Protein AF-A0A5C7DPZ4-F1 (afdb_monomer_lite)

Secondary structure (DSSP, 8-state):
--TTSTTS-HHHHHHHHHHHHHHHHHHHHHHSSPPPTTS-HHHHHHHHHHHHHHHHHHHHSPPTTSTTPPP-S-HHHHHHHHTTT-S-GGG-TTS-GGGSTTS-HHHHHHHHHHHHHTT---

pLDDT: mean 88.91, std 6.38, range [66.0, 96.81]

Organism: NCBI:txid488546

Foldseek 3Di:
DPLQDPPDDPVNQVVVVVVVVVVVVVVVVVPVDDDDPPDDPVVSVVSVVVVVVVVVVVVVADPPQDPPHDRPHHPVVLVVCVVVVVDDPQRNNVDPPLPGNPHDPVVSVVVVVVCVVVVPDD

Structure (mmCIF, N/CA/C/O backbone):
data_AF-A0A5C7DPZ4-F1
#
_entry.id   AF-A0A5C7DPZ4-F1
#
loop_
_atom_site.group_PDB
_atom_site.id
_atom_site.type_symbol
_atom_site.label_atom_id
_atom_site.label_alt_id
_atom_site.label_comp_id
_atom_site.label_asym_id
_atom_site.label_entity_id
_atom_site.label_seq_id
_atom_site.pdbx_PDB_ins_code
_atom_site.Cartn_x
_atom_site.Cartn_y
_atom_site.Cartn_z
_atom_site.occupancy
_atom_site.B_iso_or_equiv
_atom_site.auth_seq_id
_atom_site.auth_comp_id
_atom_site.auth_asym_id
_atom_site.auth_atom_id
_atom_site.pdbx_PDB_model_num
ATOM 1 N N . LYS A 1 1 ? 10.469 11.680 10.441 1.00 86.38 1 LYS A N 1
ATOM 2 C CA . LYS A 1 1 ? 9.245 10.843 10.448 1.00 86.38 1 LYS A CA 1
ATOM 3 C C . LYS A 1 1 ? 8.969 10.392 9.031 1.00 86.38 1 LYS A C 1
ATOM 5 O O . LYS A 1 1 ? 9.403 11.092 8.118 1.00 86.38 1 LYS A O 1
ATOM 10 N N . ASP A 1 2 ? 8.314 9.252 8.855 1.00 91.25 2 ASP A N 1
ATOM 11 C CA . ASP A 1 2 ? 7.946 8.798 7.521 1.00 91.25 2 ASP A CA 1
ATOM 12 C C . ASP A 1 2 ? 6.929 9.789 6.922 1.00 91.25 2 ASP A C 1
ATOM 14 O O . ASP A 1 2 ? 5.970 10.149 7.607 1.00 91.25 2 ASP A O 1
ATOM 18 N N . PRO A 1 3 ? 7.100 10.268 5.677 1.00 94.38 3 PRO A N 1
ATOM 19 C CA . PRO A 1 3 ? 6.122 11.140 5.024 1.00 94.38 3 PRO A CA 1
ATOM 20 C C . PRO A 1 3 ? 4.717 10.527 4.919 1.00 94.38 3 PRO A C 1
ATOM 22 O O . PRO A 1 3 ? 3.748 11.232 4.680 1.00 94.38 3 PRO A O 1
ATOM 25 N N . ARG A 1 4 ? 4.565 9.214 5.082 1.00 91.25 4 ARG A 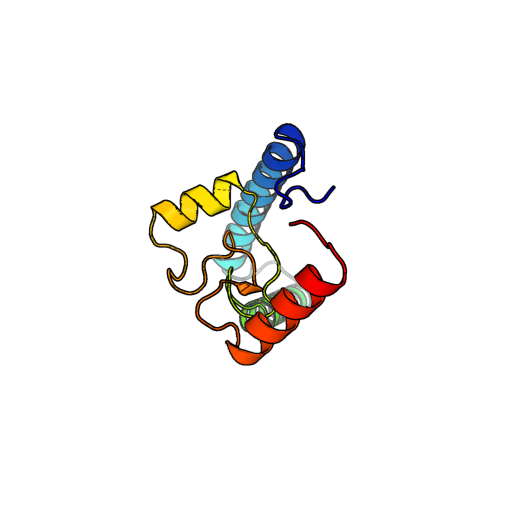N 1
ATOM 26 C CA . ARG A 1 4 ? 3.268 8.524 5.016 1.00 91.25 4 ARG A CA 1
ATOM 27 C C . ARG A 1 4 ? 2.549 8.475 6.367 1.00 91.25 4 ARG A C 1
ATOM 29 O O . ARG A 1 4 ? 1.377 8.084 6.431 1.00 91.25 4 ARG A O 1
ATOM 36 N N . ASP A 1 5 ? 3.224 8.887 7.436 1.00 90.12 5 ASP A N 1
ATOM 37 C CA . ASP A 1 5 ? 2.624 9.008 8.758 1.00 90.12 5 ASP A CA 1
ATOM 38 C C . ASP A 1 5 ? 1.767 10.276 8.847 1.00 90.12 5 ASP A C 1
ATOM 40 O O . ASP A 1 5 ? 2.090 11.324 8.281 1.00 90.12 5 ASP A O 1
ATOM 44 N N . VAL A 1 6 ? 0.653 10.194 9.578 1.00 85.94 6 VAL A N 1
ATOM 45 C CA . VAL A 1 6 ? -0.304 11.309 9.727 1.00 85.94 6 VAL A CA 1
ATOM 46 C C . VAL A 1 6 ? 0.271 12.484 10.523 1.00 85.94 6 VAL A C 1
ATOM 48 O O . VAL A 1 6 ? -0.194 13.613 10.390 1.00 85.94 6 VAL A O 1
ATOM 51 N N . ASP A 1 7 ? 1.298 12.226 11.324 1.00 90.31 7 ASP A N 1
ATOM 52 C CA . ASP A 1 7 ? 1.982 13.179 12.193 1.00 90.31 7 ASP A CA 1
ATOM 53 C C . ASP A 1 7 ? 3.298 13.708 11.581 1.00 90.31 7 ASP A C 1
ATOM 55 O O . ASP A 1 7 ? 4.105 14.340 12.273 1.00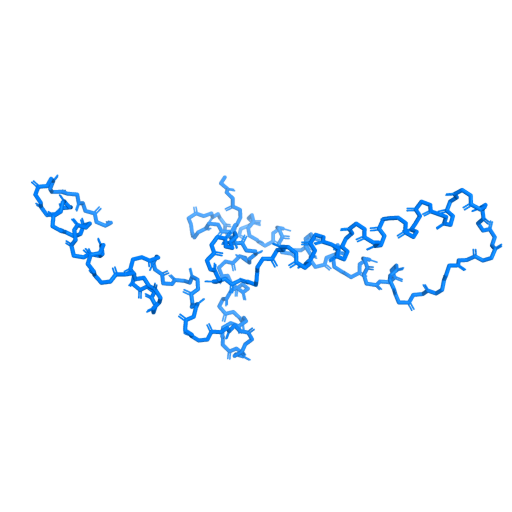 90.31 7 ASP A O 1
ATOM 59 N N . SER A 1 8 ? 3.524 13.448 10.286 1.00 93.38 8 SER A N 1
ATOM 60 C CA . SER A 1 8 ? 4.582 14.059 9.471 1.00 93.38 8 SER A CA 1
ATOM 61 C C . SER A 1 8 ? 4.226 15.495 9.057 1.00 93.38 8 SER A C 1
ATOM 63 O O . SER A 1 8 ? 3.066 15.895 9.136 1.00 93.38 8 SER A O 1
ATOM 65 N N . THR A 1 9 ? 5.193 16.297 8.605 1.00 96.06 9 THR A N 1
ATOM 66 C CA . THR A 1 9 ? 4.912 17.664 8.132 1.00 96.06 9 THR A CA 1
ATOM 67 C C . THR A 1 9 ? 4.334 17.659 6.719 1.00 96.06 9 THR A C 1
ATOM 69 O O . THR A 1 9 ? 4.587 16.754 5.926 1.00 96.06 9 THR A O 1
ATOM 72 N N . TYR A 1 10 ? 3.561 18.688 6.372 1.00 95.00 10 TYR A N 1
ATOM 73 C CA . TYR A 1 10 ? 3.012 18.822 5.022 1.00 95.00 10 TYR A CA 1
ATOM 74 C C . TYR A 1 10 ? 4.121 18.928 3.961 1.00 95.00 10 TYR A C 1
ATOM 76 O O . TYR A 1 10 ? 4.020 18.354 2.878 1.00 95.00 10 TYR A O 1
ATOM 84 N N . GLU A 1 11 ? 5.209 19.626 4.279 1.00 96.31 11 GLU A N 1
ATOM 85 C CA . GLU A 1 11 ? 6.349 19.822 3.389 1.00 96.31 11 GLU A CA 1
ATOM 86 C C . GLU A 1 11 ? 7.011 18.492 3.027 1.00 96.31 11 GLU A C 1
ATOM 88 O O . GLU A 1 11 ? 7.281 18.261 1.847 1.00 96.31 11 GLU A O 1
ATOM 93 N N . SER A 1 12 ? 7.208 17.597 4.005 1.00 96.44 12 SER A N 1
ATOM 94 C CA . SER A 1 12 ? 7.840 16.299 3.757 1.00 96.44 12 SER A CA 1
ATOM 95 C C . SER A 1 12 ? 6.938 15.370 2.944 1.00 96.44 12 SER A C 1
ATOM 97 O O . SER A 1 12 ? 7.420 14.710 2.023 1.00 96.44 12 SER A O 1
ATOM 99 N N . ARG A 1 13 ? 5.621 15.374 3.204 1.00 96.38 13 ARG A N 1
ATOM 100 C CA . ARG A 1 13 ? 4.617 14.673 2.378 1.00 96.38 13 ARG A CA 1
ATOM 101 C C . ARG A 1 13 ? 4.663 15.151 0.934 1.00 96.38 13 ARG A C 1
ATOM 103 O O . ARG A 1 13 ? 4.753 14.349 0.008 1.00 96.38 13 ARG A O 1
ATOM 110 N N . ARG A 1 14 ? 4.649 16.474 0.739 1.00 96.06 14 ARG A N 1
ATOM 111 C CA . ARG A 1 14 ? 4.641 17.097 -0.589 1.00 96.06 14 ARG A CA 1
ATOM 112 C C . ARG A 1 14 ? 5.921 16.805 -1.363 1.00 96.06 14 ARG A C 1
ATOM 114 O O . ARG A 1 14 ? 5.870 16.613 -2.577 1.00 96.06 14 ARG A O 1
ATOM 121 N N . GLU A 1 15 ? 7.065 16.819 -0.690 1.00 96.25 15 GLU A N 1
ATOM 122 C CA . GLU A 1 15 ? 8.347 16.458 -1.289 1.00 96.25 15 GLU A CA 1
ATOM 123 C C . GLU A 1 15 ? 8.363 14.984 -1.707 1.00 96.25 15 GLU A C 1
ATOM 125 O O . GLU A 1 15 ? 8.635 14.686 -2.871 1.00 96.25 15 GLU A O 1
ATOM 130 N N . PHE A 1 16 ? 7.969 14.080 -0.807 1.00 95.69 16 PHE A N 1
ATOM 131 C CA . PHE A 1 16 ? 7.840 12.654 -1.097 1.00 95.69 16 PHE A CA 1
ATOM 132 C C . PHE A 1 16 ? 6.943 12.397 -2.313 1.00 95.69 16 PHE A C 1
ATOM 134 O O . PHE A 1 16 ? 7.355 11.730 -3.262 1.00 95.69 16 PHE A O 1
ATOM 141 N N . ASP A 1 17 ? 5.751 12.994 -2.345 1.00 95.19 17 ASP A N 1
ATOM 142 C CA . ASP A 1 17 ? 4.809 12.817 -3.450 1.00 95.19 17 ASP A CA 1
ATOM 143 C C . ASP A 1 17 ? 5.370 13.327 -4.784 1.00 95.19 17 ASP A C 1
ATOM 145 O O . ASP A 1 17 ? 5.175 12.691 -5.824 1.00 95.19 17 ASP A O 1
ATOM 149 N N . ARG A 1 18 ? 6.119 14.439 -4.780 1.00 94.88 18 ARG A N 1
ATOM 150 C CA . ARG A 1 18 ? 6.801 14.942 -5.986 1.00 94.88 18 ARG A CA 1
ATOM 151 C C . ARG A 1 18 ? 7.824 13.940 -6.510 1.00 94.88 18 ARG A C 1
ATOM 153 O O . ARG A 1 18 ? 7.807 13.648 -7.709 1.00 94.88 18 ARG A O 1
ATOM 160 N N . TYR A 1 19 ? 8.670 13.394 -5.637 1.00 94.25 19 TYR A N 1
ATOM 161 C CA . TYR A 1 19 ? 9.653 12.380 -6.026 1.00 94.25 19 TYR A CA 1
ATOM 162 C C . TYR A 1 19 ? 8.980 11.112 -6.553 1.00 94.25 19 TYR A C 1
ATOM 164 O O . TYR A 1 19 ? 9.343 10.627 -7.625 1.00 94.25 19 TYR A O 1
ATOM 172 N N . MET A 1 20 ? 7.946 10.623 -5.867 1.00 91.56 20 MET A N 1
ATOM 173 C CA . MET A 1 20 ? 7.207 9.427 -6.279 1.00 91.56 20 MET A CA 1
ATOM 174 C C . MET A 1 20 ? 6.534 9.598 -7.644 1.00 91.56 20 MET A C 1
ATOM 176 O O . MET A 1 20 ? 6.580 8.695 -8.483 1.00 91.56 20 MET A O 1
ATOM 180 N N . VAL A 1 21 ? 5.941 10.767 -7.911 1.00 90.69 21 VAL A N 1
ATOM 181 C CA . VAL A 1 21 ? 5.364 11.078 -9.226 1.00 90.69 21 VAL A CA 1
ATOM 182 C C . VAL A 1 21 ? 6.442 11.105 -10.310 1.00 90.69 21 VAL A C 1
ATOM 184 O O . VAL A 1 21 ? 6.206 10.568 -11.396 1.00 90.69 21 VAL A O 1
ATOM 187 N N . GLY A 1 22 ? 7.605 11.703 -10.032 1.00 90.31 22 GLY A N 1
ATOM 188 C CA . GLY A 1 22 ? 8.746 11.720 -10.950 1.00 90.31 22 GLY A CA 1
ATOM 189 C C . GLY A 1 22 ? 9.229 10.310 -11.287 1.00 90.31 22 GLY A C 1
ATOM 190 O O . GLY A 1 22 ? 9.289 9.943 -12.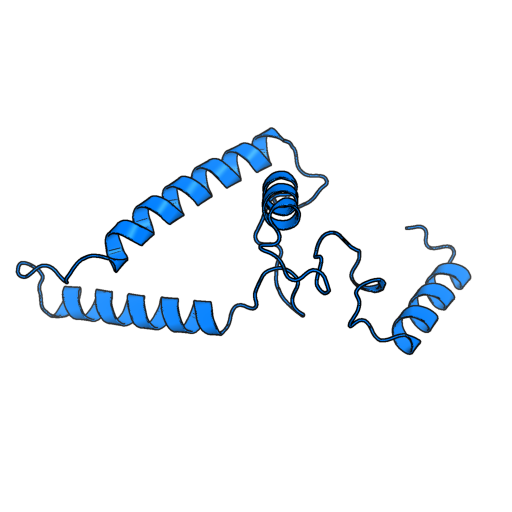461 1.00 90.31 22 GLY A O 1
ATOM 191 N N . TYR A 1 23 ? 9.461 9.490 -10.260 1.00 87.38 23 TYR A N 1
ATOM 192 C CA . TYR A 1 23 ? 9.899 8.106 -10.415 1.00 87.38 23 TYR A CA 1
ATOM 193 C C . TYR A 1 23 ? 8.895 7.272 -11.216 1.00 87.38 23 TYR A C 1
ATOM 195 O O . TYR A 1 23 ? 9.263 6.639 -12.203 1.00 87.38 23 TYR A O 1
ATOM 203 N N . ARG A 1 24 ? 7.599 7.339 -10.877 1.00 86.00 24 ARG A N 1
ATOM 204 C CA . ARG A 1 24 ? 6.545 6.608 -11.601 1.00 86.00 24 ARG A CA 1
ATOM 205 C C . ARG A 1 24 ? 6.506 6.977 -13.085 1.00 86.00 24 ARG A C 1
ATOM 207 O O . ARG A 1 24 ? 6.336 6.102 -13.929 1.00 86.00 24 ARG A O 1
ATOM 214 N N . LYS A 1 25 ? 6.642 8.266 -13.416 1.00 85.69 25 LYS A N 1
ATOM 215 C CA . LYS A 1 25 ? 6.647 8.738 -14.811 1.00 85.69 25 LYS A CA 1
ATOM 216 C C . LYS A 1 25 ? 7.896 8.295 -15.575 1.00 85.69 25 LYS A C 1
ATOM 218 O O . LYS A 1 25 ? 7.775 8.010 -16.765 1.00 85.69 25 LYS A O 1
ATOM 223 N N . GLY A 1 26 ? 9.053 8.249 -14.916 1.00 82.38 26 GLY A N 1
ATOM 224 C CA . GLY A 1 26 ? 10.298 7.747 -15.501 1.00 82.38 26 GLY A CA 1
ATOM 225 C C . GLY A 1 26 ? 10.238 6.242 -15.763 1.00 82.38 26 GLY A C 1
ATOM 226 O O . GLY A 1 26 ? 10.454 5.809 -16.888 1.00 82.38 26 GLY A O 1
ATOM 227 N N . MET A 1 27 ? 9.837 5.455 -14.761 1.00 80.31 27 MET A N 1
ATOM 228 C CA . MET A 1 27 ? 9.757 3.992 -14.877 1.00 80.31 27 MET A CA 1
ATOM 229 C C . MET A 1 27 ? 8.750 3.537 -15.934 1.00 80.31 27 MET A C 1
ATOM 231 O O . MET A 1 27 ? 9.029 2.609 -16.684 1.00 80.31 27 MET A O 1
ATOM 235 N N . ARG A 1 28 ? 7.600 4.215 -16.047 1.00 77.50 28 ARG A N 1
ATOM 236 C CA . ARG A 1 28 ? 6.595 3.896 -17.072 1.00 77.50 28 ARG A CA 1
ATOM 237 C C . ARG A 1 28 ? 7.168 3.969 -18.493 1.00 77.50 28 ARG A C 1
ATOM 239 O O . ARG A 1 28 ? 6.856 3.111 -19.305 1.00 77.50 28 ARG A O 1
ATOM 246 N N . GLN A 1 29 ? 8.020 4.956 -18.774 1.00 66.00 29 GLN A N 1
ATOM 247 C CA . GLN A 1 29 ? 8.664 5.083 -20.086 1.00 66.00 29 GLN A CA 1
ATOM 248 C C . GLN A 1 29 ? 9.637 3.936 -20.369 1.00 66.00 29 GLN A C 1
ATOM 250 O O . GLN A 1 29 ? 9.777 3.561 -21.520 1.00 66.00 29 GLN A O 1
ATOM 255 N N . GLY A 1 30 ? 10.267 3.362 -19.339 1.00 69.06 30 GLY A N 1
ATOM 256 C CA . GLY A 1 30 ? 11.171 2.225 -19.510 1.00 69.06 30 GLY A CA 1
ATOM 257 C C . GLY A 1 30 ? 10.460 0.902 -19.804 1.00 69.06 30 GLY A C 1
ATOM 258 O O . GLY A 1 30 ? 11.048 0.046 -20.444 1.00 69.06 30 GLY A O 1
ATOM 259 N N . TYR A 1 31 ? 9.215 0.715 -19.353 1.00 72.19 31 TYR A N 1
ATOM 260 C CA . TYR A 1 31 ? 8.481 -0.550 -19.530 1.00 72.19 31 TYR A CA 1
ATOM 261 C C . TYR A 1 31 ? 7.589 -0.611 -20.770 1.00 72.19 31 TYR A C 1
ATOM 263 O O . TYR A 1 31 ? 7.183 -1.698 -21.167 1.00 72.19 31 TYR A O 1
ATOM 271 N N . GLU A 1 32 ? 7.228 0.536 -21.345 1.00 74.31 32 GLU A N 1
ATOM 272 C CA . GLU A 1 32 ? 6.336 0.615 -22.512 1.00 74.31 32 GLU A CA 1
ATOM 273 C C . GLU A 1 32 ? 7.097 0.593 -23.851 1.00 74.31 32 GLU A C 1
ATOM 275 O O . GLU A 1 32 ? 6.477 0.719 -24.905 1.00 74.31 32 GLU A O 1
ATOM 280 N N . THR A 1 33 ? 8.425 0.465 -23.827 1.00 76.62 33 THR A N 1
ATOM 281 C CA . THR A 1 33 ? 9.284 0.507 -25.017 1.00 76.62 33 THR A CA 1
ATOM 282 C C . THR A 1 33 ? 9.987 -0.821 -25.250 1.00 76.62 33 THR A C 1
ATOM 284 O O . THR A 1 33 ? 10.385 -1.484 -24.293 1.00 76.62 33 THR A O 1
ATOM 287 N N . ASP A 1 34 ? 10.206 -1.163 -26.519 1.00 81.62 34 ASP A N 1
ATOM 288 C CA . ASP A 1 34 ? 11.029 -2.310 -26.899 1.00 81.62 34 ASP A CA 1
ATOM 289 C C . ASP A 1 34 ? 12.481 -2.145 -26.425 1.00 81.62 34 ASP A C 1
ATOM 291 O O . ASP A 1 34 ? 12.994 -1.026 -26.295 1.00 81.62 34 ASP A O 1
ATOM 295 N N . THR A 1 35 ? 13.162 -3.271 -26.198 1.00 83.62 35 THR A N 1
ATOM 296 C CA . THR A 1 35 ? 14.599 -3.281 -25.906 1.00 83.62 35 THR A CA 1
ATOM 297 C C . THR A 1 35 ? 15.367 -2.711 -27.106 1.00 83.62 35 THR A C 1
ATOM 299 O O . THR A 1 35 ? 15.213 -3.225 -28.215 1.00 83.62 35 THR A O 1
ATOM 302 N N . PRO A 1 36 ? 16.201 -1.672 -26.926 1.00 85.69 36 PRO A N 1
ATOM 303 C CA . PRO A 1 36 ? 16.948 -1.077 -28.030 1.00 85.69 36 PRO A CA 1
ATO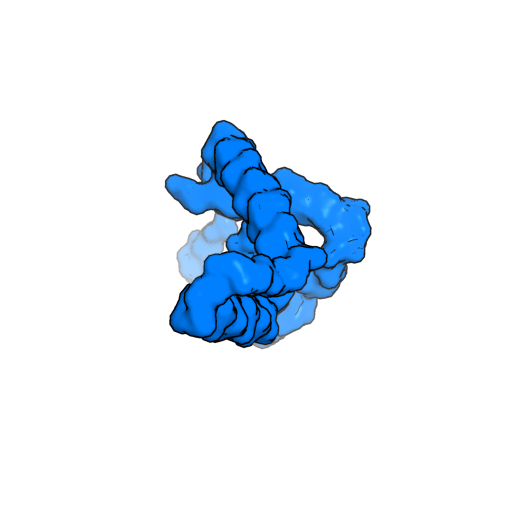M 304 C C . PRO A 1 36 ? 17.922 -2.055 -28.703 1.00 85.69 36 PRO A C 1
ATOM 306 O O . PRO A 1 36 ? 18.657 -2.780 -28.033 1.00 85.69 36 PRO A O 1
ATOM 309 N N . ASN A 1 37 ? 17.970 -2.032 -30.039 1.00 86.56 37 ASN A N 1
ATOM 310 C CA . ASN A 1 37 ? 18.833 -2.917 -30.838 1.00 86.56 37 ASN A CA 1
ATOM 311 C C . ASN A 1 37 ? 20.337 -2.612 -30.707 1.00 86.56 37 ASN A C 1
ATOM 313 O O . ASN A 1 37 ? 21.160 -3.417 -31.130 1.00 86.56 37 ASN A O 1
ATOM 317 N N . ASP A 1 38 ? 20.704 -1.444 -30.180 1.00 93.56 38 ASP A N 1
ATOM 318 C CA . ASP A 1 38 ? 22.090 -1.015 -29.970 1.00 93.56 38 ASP A CA 1
ATOM 319 C C . ASP A 1 38 ? 22.675 -1.499 -28.632 1.00 93.56 38 ASP A C 1
ATOM 321 O O . ASP A 1 38 ? 23.849 -1.259 -28.338 1.00 93.56 38 ASP A O 1
ATOM 325 N N . TRP A 1 39 ? 21.879 -2.171 -27.798 1.00 91.81 39 TRP A N 1
ATOM 326 C CA . TRP A 1 39 ? 22.356 -2.732 -26.540 1.00 91.81 39 TRP A CA 1
ATOM 327 C C . TRP A 1 39 ? 23.180 -3.999 -26.763 1.00 91.81 39 TRP A C 1
ATOM 329 O O . TRP A 1 39 ? 22.873 -4.827 -27.618 1.00 91.81 39 TRP A O 1
ATOM 339 N N . SER A 1 40 ? 24.208 -4.185 -25.932 1.00 95.00 40 SER A N 1
ATOM 340 C CA . SER A 1 40 ? 24.859 -5.488 -25.819 1.00 95.00 40 SER A CA 1
ATOM 341 C C . SER A 1 40 ? 23.879 -6.527 -25.268 1.00 95.00 40 SER A C 1
ATOM 343 O O . SER A 1 40 ? 22.960 -6.197 -24.513 1.00 95.00 40 SER A O 1
ATOM 345 N N . GLU A 1 41 ? 24.112 -7.797 -25.595 1.00 93.94 41 GLU A N 1
ATOM 346 C CA . GLU A 1 41 ? 23.307 -8.916 -25.096 1.00 93.94 41 GLU A CA 1
ATOM 347 C C . GLU A 1 41 ? 23.261 -8.950 -23.558 1.00 93.94 41 GLU A C 1
ATOM 349 O O . GLU A 1 41 ? 22.189 -9.075 -22.973 1.00 93.94 41 GLU A O 1
ATOM 354 N N . GLU A 1 42 ? 24.397 -8.708 -22.894 1.00 95.94 42 GLU A N 1
ATOM 355 C CA . GLU A 1 42 ? 24.485 -8.614 -21.428 1.00 95.94 42 GLU A CA 1
ATOM 356 C C . GLU A 1 42 ? 23.573 -7.520 -20.855 1.00 95.94 42 GLU A C 1
ATOM 358 O O . GLU A 1 42 ? 22.890 -7.726 -19.849 1.00 95.94 42 GLU A O 1
ATOM 363 N N . ARG A 1 43 ? 23.527 -6.349 -21.504 1.00 93.81 43 ARG A N 1
ATOM 364 C CA . ARG A 1 43 ? 22.686 -5.230 -21.067 1.00 93.81 43 ARG A CA 1
ATOM 365 C C . ARG A 1 43 ? 21.205 -5.535 -21.278 1.00 93.81 43 ARG A C 1
ATOM 367 O O . ARG A 1 43 ? 20.396 -5.222 -20.404 1.00 93.81 43 ARG A O 1
ATOM 374 N N . ALA A 1 44 ? 20.855 -6.145 -22.408 1.00 91.19 44 ALA A N 1
ATOM 375 C CA . ALA A 1 44 ? 19.493 -6.586 -22.692 1.00 91.19 44 ALA A CA 1
ATOM 376 C C . ALA A 1 44 ? 19.021 -7.646 -21.685 1.00 91.19 44 ALA A C 1
ATOM 378 O O . ALA A 1 44 ? 17.917 -7.536 -21.147 1.00 91.19 44 ALA A O 1
ATOM 379 N N . GLN A 1 45 ? 19.876 -8.618 -21.359 1.00 93.56 45 GLN A N 1
ATOM 380 C CA . GLN A 1 45 ? 19.567 -9.648 -20.372 1.00 93.56 45 GLN A CA 1
ATOM 381 C C . GLN A 1 45 ? 19.377 -9.057 -18.971 1.00 93.56 45 GLN A C 1
ATOM 383 O O . GLN A 1 45 ? 18.369 -9.337 -18.325 1.00 93.56 45 GLN A O 1
ATOM 388 N N . LEU A 1 46 ? 20.277 -8.172 -18.526 1.00 92.81 46 LEU A N 1
ATOM 389 C CA . LEU A 1 46 ? 20.149 -7.499 -17.229 1.00 92.81 46 LEU A CA 1
ATOM 390 C C . LEU A 1 46 ? 18.839 -6.707 -17.115 1.00 92.81 46 LEU A C 1
ATOM 392 O O . LEU A 1 46 ? 18.198 -6.690 -16.059 1.00 92.81 46 LEU A O 1
ATOM 396 N N . PHE A 1 47 ? 18.430 -6.046 -18.198 1.00 89.12 47 PHE A N 1
ATOM 397 C CA . PHE A 1 47 ? 17.160 -5.337 -18.233 1.00 89.12 47 PHE A CA 1
ATOM 398 C C . PHE A 1 47 ? 15.982 -6.304 -18.076 1.00 89.12 47 PHE A C 1
ATOM 400 O O . PHE A 1 47 ? 15.150 -6.087 -17.196 1.00 89.12 47 PHE A O 1
ATOM 407 N N . ASN A 1 48 ? 15.958 -7.406 -18.831 1.00 89.31 48 ASN A N 1
ATOM 408 C CA . ASN A 1 48 ? 14.930 -8.445 -18.709 1.00 89.31 48 ASN A CA 1
ATOM 409 C C . ASN A 1 48 ? 14.851 -9.027 -17.289 1.00 89.31 48 ASN A C 1
ATOM 411 O O . ASN A 1 48 ? 13.761 -9.129 -16.721 1.00 89.31 48 ASN A O 1
ATOM 415 N N . ASP A 1 49 ? 15.993 -9.347 -16.678 1.00 93.88 49 ASP A N 1
ATOM 416 C CA . ASP A 1 49 ? 16.052 -9.855 -15.304 1.00 93.88 49 ASP A CA 1
ATOM 417 C C . ASP A 1 49 ? 15.485 -8.836 -14.305 1.00 93.88 49 ASP A C 1
ATOM 419 O O . ASP A 1 49 ? 14.731 -9.191 -13.393 1.00 93.88 49 ASP A O 1
ATOM 423 N N . THR A 1 50 ? 15.774 -7.550 -14.523 1.00 90.94 50 THR A N 1
ATOM 424 C CA . THR A 1 50 ? 15.219 -6.444 -13.734 1.00 90.94 50 THR A CA 1
ATOM 425 C C . THR A 1 50 ? 13.695 -6.351 -13.890 1.00 90.94 50 THR A C 1
ATOM 427 O O . THR A 1 50 ? 12.992 -6.183 -12.890 1.00 90.94 50 THR A O 1
ATOM 430 N N . LEU A 1 51 ? 13.154 -6.518 -15.106 1.00 88.25 51 LEU A N 1
ATOM 431 C CA . LEU A 1 51 ? 11.702 -6.548 -15.343 1.00 88.25 51 LEU A CA 1
ATOM 432 C C . LEU A 1 51 ? 11.032 -7.685 -14.571 1.00 88.25 51 LEU A C 1
ATOM 434 O O . LEU A 1 51 ? 10.039 -7.472 -13.870 1.00 88.25 51 LEU A O 1
ATOM 438 N N . ILE A 1 52 ? 11.596 -8.890 -14.671 1.00 91.44 52 ILE A N 1
ATOM 439 C CA . ILE A 1 52 ? 11.084 -10.084 -13.994 1.00 91.44 52 ILE A CA 1
ATOM 440 C C . ILE A 1 52 ? 11.122 -9.891 -12.476 1.00 91.44 52 ILE A C 1
ATOM 442 O O . ILE A 1 52 ? 10.152 -10.224 -11.790 1.00 91.44 52 ILE A O 1
ATOM 446 N N . LEU A 1 53 ? 12.212 -9.337 -11.939 1.00 93.50 53 LEU A N 1
ATOM 447 C CA . LEU A 1 53 ? 12.330 -9.030 -10.516 1.00 93.50 53 LEU A CA 1
ATOM 448 C C . LEU A 1 53 ? 11.238 -8.054 -10.064 1.00 93.50 53 LEU A C 1
ATOM 450 O O . LEU A 1 53 ? 10.543 -8.330 -9.085 1.00 93.50 53 LEU A O 1
ATOM 454 N N . HIS A 1 54 ? 11.042 -6.946 -10.780 1.00 89.62 54 HIS A N 1
ATOM 455 C CA . HIS A 1 54 ? 10.005 -5.973 -10.442 1.00 89.62 54 HIS A CA 1
ATOM 456 C C . HIS A 1 54 ? 8.595 -6.567 -10.521 1.00 89.62 54 HIS A C 1
ATOM 458 O O . HIS A 1 54 ? 7.785 -6.317 -9.630 1.00 89.62 54 HIS A O 1
ATOM 464 N N . ALA A 1 55 ? 8.309 -7.400 -11.525 1.00 89.62 55 ALA A N 1
ATOM 465 C CA . ALA A 1 55 ? 7.028 -8.093 -11.641 1.00 89.62 55 ALA A CA 1
ATOM 466 C C . ALA A 1 55 ? 6.783 -9.053 -10.464 1.00 89.62 55 ALA A C 1
ATOM 468 O O . ALA A 1 55 ? 5.696 -9.060 -9.885 1.00 89.62 55 ALA A O 1
ATOM 469 N N . LYS A 1 56 ? 7.804 -9.818 -10.053 1.00 94.25 56 LYS A N 1
ATOM 470 C CA . LYS A 1 56 ? 7.730 -10.695 -8.873 1.00 94.25 56 LYS A CA 1
ATOM 471 C C . LYS A 1 56 ? 7.503 -9.897 -7.592 1.00 94.25 56 LYS A C 1
ATOM 473 O O . LYS A 1 56 ? 6.653 -10.270 -6.789 1.00 94.25 56 LYS A O 1
ATOM 478 N N . LEU A 1 57 ? 8.219 -8.786 -7.411 1.00 91.25 57 LEU A N 1
ATOM 479 C CA . LEU A 1 57 ? 8.027 -7.906 -6.259 1.00 91.25 57 LEU A CA 1
ATOM 480 C C . LEU A 1 57 ? 6.610 -7.329 -6.228 1.00 91.25 57 LEU A C 1
ATOM 482 O O . LEU A 1 57 ? 5.978 -7.366 -5.176 1.00 91.25 57 LEU A O 1
ATOM 486 N N . ALA A 1 58 ? 6.089 -6.862 -7.366 1.00 86.56 58 ALA A N 1
ATOM 487 C CA . ALA A 1 58 ? 4.728 -6.343 -7.486 1.00 86.56 58 ALA A CA 1
ATOM 488 C C . ALA A 1 58 ? 3.662 -7.405 -7.172 1.00 86.56 58 ALA A C 1
ATOM 490 O O . ALA A 1 58 ? 2.684 -7.106 -6.497 1.00 86.56 58 ALA A O 1
ATOM 491 N N . ALA A 1 59 ? 3.865 -8.654 -7.602 1.00 89.88 59 ALA A N 1
ATOM 492 C CA . ALA A 1 59 ? 2.960 -9.760 -7.288 1.00 89.88 59 ALA A CA 1
ATOM 493 C C . ALA A 1 59 ? 2.974 -10.140 -5.795 1.00 89.88 59 ALA A C 1
ATOM 495 O O . ALA A 1 59 ? 1.963 -10.590 -5.261 1.00 89.88 59 ALA A O 1
ATOM 496 N N . LEU A 1 60 ? 4.115 -9.959 -5.123 1.00 91.00 60 LEU A N 1
ATOM 497 C CA . LEU A 1 60 ? 4.278 -10.235 -3.694 1.00 91.00 60 LEU A CA 1
ATOM 498 C C . LEU A 1 60 ? 3.878 -9.057 -2.796 1.00 91.00 60 LEU A C 1
ATOM 500 O O . LEU A 1 60 ? 3.681 -9.254 -1.597 1.00 91.00 60 LEU A O 1
ATOM 5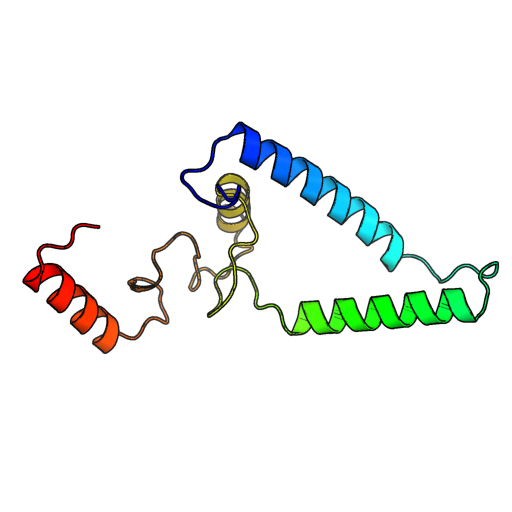04 N N . THR A 1 61 ? 3.772 -7.839 -3.335 1.00 88.75 61 THR A N 1
ATOM 505 C CA . THR A 1 61 ? 3.368 -6.666 -2.554 1.00 88.75 61 THR A CA 1
ATOM 506 C C . THR A 1 61 ? 1.846 -6.536 -2.550 1.00 88.75 61 THR A C 1
ATOM 508 O O . THR A 1 61 ? 1.244 -6.287 -3.594 1.00 88.75 61 THR A O 1
ATOM 511 N N . PRO A 1 62 ? 1.191 -6.690 -1.387 1.00 88.88 62 PRO A N 1
ATOM 512 C CA . PRO A 1 62 ? -0.260 -6.618 -1.319 1.00 88.88 62 PRO A CA 1
ATOM 513 C C . PRO A 1 62 ? -0.753 -5.188 -1.610 1.00 88.88 62 PRO A C 1
ATOM 515 O O . PRO A 1 62 ? -0.072 -4.219 -1.272 1.00 88.88 62 PRO A O 1
ATOM 518 N N . PRO A 1 63 ? -1.952 -5.007 -2.191 1.00 87.12 63 PRO A N 1
ATOM 519 C CA . PRO A 1 63 ? -2.490 -3.675 -2.435 1.00 87.12 63 PRO A CA 1
ATOM 520 C C . PRO A 1 63 ? -2.666 -2.876 -1.138 1.00 87.12 63 PRO A C 1
ATOM 522 O O . PRO A 1 63 ? -2.841 -3.429 -0.050 1.00 87.12 63 PRO A O 1
ATOM 525 N N . GLN A 1 64 ? -2.676 -1.547 -1.250 1.00 88.31 64 GLN A N 1
ATOM 526 C CA . GLN A 1 64 ? -2.905 -0.659 -0.111 1.00 88.31 64 GLN A CA 1
ATOM 527 C C . GLN A 1 64 ? -4.145 -1.087 0.698 1.00 88.31 64 GLN A C 1
ATOM 529 O O . GLN A 1 64 ? -5.246 -1.147 0.158 1.00 88.31 64 GLN A O 1
ATOM 534 N N . GLY A 1 65 ? -3.960 -1.314 2.004 1.00 83.31 65 GLY A N 1
ATOM 535 C CA . GLY A 1 65 ? -5.049 -1.648 2.933 1.00 83.31 65 GLY A CA 1
ATOM 536 C C . GLY A 1 65 ? -5.228 -3.137 3.227 1.00 83.31 65 GLY A C 1
ATOM 537 O O . GLY A 1 65 ? -5.810 -3.482 4.257 1.00 83.31 65 GLY A O 1
ATOM 538 N N . TYR A 1 66 ? -4.657 -4.013 2.400 1.00 85.62 66 TYR A N 1
ATOM 539 C CA . TYR A 1 66 ? -4.662 -5.456 2.633 1.00 85.62 66 TYR A CA 1
ATOM 540 C C . TYR A 1 66 ? -3.815 -5.841 3.861 1.00 85.62 66 TYR A C 1
ATOM 542 O O . TYR A 1 66 ? -2.954 -5.066 4.296 1.00 85.62 66 TYR A O 1
ATOM 550 N N . PRO A 1 67 ? -4.043 -7.031 4.452 1.00 79.94 67 PRO A N 1
ATOM 551 C CA . PRO A 1 67 ? -3.198 -7.549 5.525 1.00 79.94 67 PRO A CA 1
ATOM 552 C C . PRO A 1 67 ? -1.711 -7.480 5.166 1.00 79.94 67 PRO A C 1
ATOM 554 O O . PRO A 1 67 ? -1.323 -7.816 4.050 1.00 79.94 67 PRO A O 1
ATOM 557 N N . ASN A 1 68 ? -0.887 -7.034 6.117 1.00 80.12 68 ASN A N 1
ATOM 558 C CA . ASN A 1 68 ? 0.565 -6.859 5.973 1.00 80.12 68 ASN A CA 1
ATOM 559 C C . ASN A 1 68 ? 1.010 -5.850 4.895 1.00 80.12 68 ASN A C 1
ATOM 561 O O . ASN A 1 68 ? 2.209 -5.714 4.656 1.00 80.12 68 ASN A O 1
ATOM 565 N N . ALA A 1 69 ? 0.084 -5.110 4.273 1.00 85.81 69 ALA A N 1
ATOM 566 C CA . ALA A 1 69 ? 0.442 -4.050 3.344 1.00 85.81 69 ALA A CA 1
ATOM 567 C C . ALA A 1 69 ? 1.049 -2.855 4.095 1.00 85.81 69 ALA A C 1
ATOM 569 O O . ALA A 1 69 ? 0.402 -2.312 5.001 1.00 85.81 69 ALA A O 1
ATOM 570 N N . PRO A 1 70 ? 2.254 -2.390 3.720 1.00 84.12 70 PRO A N 1
ATOM 571 C CA . PRO A 1 70 ? 2.761 -1.120 4.210 1.00 84.12 70 PRO A CA 1
ATOM 572 C C . PRO A 1 70 ? 1.854 0.035 3.758 1.00 84.12 70 PRO A C 1
ATOM 574 O O . PRO A 1 70 ? 1.030 -0.083 2.845 1.00 84.12 70 PRO A O 1
ATOM 577 N N . ARG A 1 71 ? 2.004 1.201 4.393 1.00 86.44 71 ARG A N 1
ATOM 578 C CA . ARG A 1 71 ? 1.442 2.432 3.832 1.00 86.44 71 ARG A CA 1
ATOM 579 C C . ARG A 1 71 ? 2.254 2.800 2.596 1.00 86.44 71 ARG A C 1
ATOM 581 O O . ARG A 1 71 ? 3.468 2.940 2.675 1.00 86.44 71 ARG A O 1
ATOM 588 N N . TYR A 1 72 ? 1.593 2.928 1.456 1.00 89.00 72 TYR A N 1
ATOM 589 C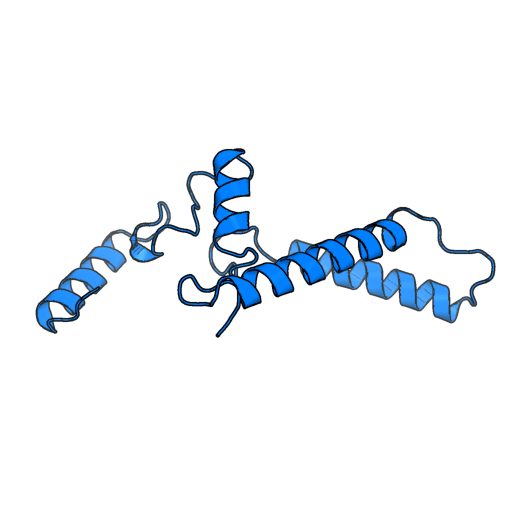 CA . TYR A 1 72 ? 2.195 3.356 0.196 1.00 89.00 72 TYR A CA 1
ATOM 590 C C . TYR A 1 72 ? 1.976 4.849 -0.053 1.00 89.00 72 TYR A C 1
ATOM 592 O O . TYR A 1 72 ? 2.830 5.502 -0.645 1.00 89.00 72 TYR A O 1
ATOM 600 N N . PHE A 1 73 ? 0.847 5.391 0.411 1.00 92.06 73 PHE A N 1
ATOM 601 C CA . PHE A 1 73 ? 0.433 6.765 0.135 1.00 92.06 73 PHE A CA 1
ATOM 602 C C . PHE A 1 73 ? 0.597 7.684 1.346 1.00 92.06 73 PHE A C 1
ATOM 604 O O . PHE A 1 73 ? 0.413 7.263 2.489 1.00 92.06 73 PHE A O 1
ATOM 611 N N . THR A 1 74 ? 0.881 8.956 1.068 1.00 94.50 74 THR A N 1
ATOM 612 C CA . THR A 1 74 ? 0.692 10.062 2.014 1.00 94.50 74 THR A CA 1
ATOM 613 C C . THR A 1 74 ? -0.787 10.201 2.387 1.00 94.50 74 THR A C 1
ATOM 615 O O . THR A 1 74 ? -1.653 9.760 1.619 1.00 94.50 74 THR A O 1
ATOM 618 N N . PRO A 1 75 ? -1.116 10.814 3.539 1.00 92.56 75 PRO A N 1
ATOM 619 C CA . PRO A 1 75 ? -2.501 11.065 3.939 1.00 92.56 75 PRO A CA 1
ATOM 620 C C . PRO A 1 75 ? -3.362 11.713 2.839 1.00 92.56 75 PRO A C 1
ATOM 622 O O . PRO A 1 75 ? -4.493 11.287 2.608 1.00 92.56 75 PRO A O 1
ATOM 625 N N . GLU A 1 76 ? -2.819 12.691 2.113 1.00 93.81 76 GLU A N 1
ATOM 626 C CA . GLU A 1 76 ? -3.512 13.436 1.060 1.00 93.81 76 GLU A CA 1
ATOM 627 C C . GLU A 1 76 ? -3.806 12.559 -0.164 1.00 93.81 76 GLU A C 1
ATOM 629 O O . GLU A 1 76 ? -4.927 12.555 -0.682 1.00 93.81 76 GLU A O 1
ATOM 634 N N . ASN A 1 77 ? -2.823 11.774 -0.617 1.00 92.94 77 ASN A N 1
ATOM 635 C CA . ASN A 1 77 ? -3.025 10.847 -1.728 1.00 92.94 77 ASN A CA 1
ATOM 636 C C . ASN A 1 77 ? -3.971 9.712 -1.342 1.00 92.94 77 ASN A C 1
ATOM 638 O O . ASN A 1 77 ? -4.825 9.319 -2.138 1.00 92.94 77 ASN A O 1
ATOM 642 N N . LEU A 1 78 ? -3.860 9.208 -0.116 1.00 90.94 78 LEU A N 1
ATOM 643 C CA . LEU A 1 78 ? -4.723 8.150 0.383 1.00 90.94 78 LEU A CA 1
ATOM 644 C C . LEU A 1 78 ? -6.195 8.582 0.379 1.00 90.94 78 LEU A C 1
ATOM 646 O O . LEU A 1 78 ? -7.055 7.861 -0.129 1.00 90.94 78 LEU A O 1
ATOM 650 N N . GLU A 1 79 ? -6.462 9.799 0.852 1.00 91.00 79 GLU A N 1
ATOM 651 C CA . GLU A 1 79 ? -7.771 10.444 0.777 1.00 91.00 79 GLU A CA 1
ATOM 652 C C . GLU A 1 79 ? -8.260 10.599 -0.674 1.00 91.00 79 GLU A C 1
ATOM 654 O O . GLU A 1 79 ? -9.417 10.309 -0.991 1.00 91.00 79 GLU A O 1
ATOM 659 N N . TRP A 1 80 ? -7.376 11.026 -1.580 1.00 93.25 80 TRP A N 1
ATOM 660 C CA . TRP A 1 80 ? -7.694 11.226 -2.995 1.00 93.25 80 TRP A CA 1
ATOM 661 C C . TRP A 1 80 ? -8.098 9.927 -3.708 1.00 93.25 80 TRP A C 1
ATOM 663 O O . TRP A 1 80 ? -9.073 9.929 -4.469 1.00 93.25 80 TRP A O 1
ATOM 673 N N . TYR A 1 81 ? -7.374 8.826 -3.465 1.00 91.25 81 TYR A N 1
ATOM 674 C CA . TYR A 1 81 ? -7.675 7.506 -4.032 1.00 91.25 81 TYR A CA 1
ATOM 675 C C . TYR A 1 81 ? -8.943 6.904 -3.420 1.00 91.25 81 TYR A C 1
ATOM 677 O O . TYR A 1 81 ? -9.758 6.336 -4.154 1.00 91.25 81 TYR A O 1
ATOM 685 N N . TYR A 1 82 ? -9.147 7.075 -2.108 1.00 87.19 82 TYR A N 1
ATOM 686 C CA . TYR A 1 82 ? -10.366 6.641 -1.426 1.00 87.19 82 TYR A CA 1
ATOM 687 C C . TYR A 1 82 ? -11.613 7.310 -2.021 1.00 87.19 82 TYR A C 1
ATOM 689 O O . TYR A 1 82 ? -12.539 6.622 -2.451 1.00 87.19 82 TYR A O 1
ATOM 697 N N . LYS A 1 83 ? -11.603 8.645 -2.156 1.00 90.50 83 LYS A N 1
ATOM 698 C CA . LYS A 1 83 ? -12.707 9.427 -2.750 1.00 90.50 83 LYS A CA 1
ATOM 699 C C . LYS A 1 83 ? -13.041 9.043 -4.194 1.00 90.50 83 LYS A C 1
ATOM 701 O O . LYS A 1 83 ? -14.115 9.370 -4.681 1.00 90.50 83 LYS A O 1
ATOM 706 N N . ARG A 1 84 ? -12.122 8.373 -4.891 1.00 93.38 84 ARG A N 1
ATOM 707 C CA . ARG A 1 84 ? -12.290 7.894 -6.272 1.00 93.38 84 ARG A CA 1
ATOM 708 C C . ARG A 1 84 ? -12.637 6.412 -6.363 1.00 93.38 84 ARG A C 1
ATOM 710 O O . ARG A 1 84 ? -12.601 5.866 -7.465 1.00 93.38 84 ARG A O 1
ATOM 717 N N . HIS A 1 85 ? -12.922 5.764 -5.233 1.00 89.44 85 HIS A N 1
ATOM 718 C CA . HIS A 1 85 ? -13.226 4.334 -5.157 1.00 89.44 85 HIS A CA 1
ATOM 719 C C . HIS A 1 85 ? -12.128 3.463 -5.793 1.00 89.44 85 HIS A C 1
ATOM 721 O O . HIS A 1 85 ? -12.406 2.447 -6.424 1.00 89.44 85 HIS A O 1
ATOM 727 N N . LYS A 1 86 ? -10.863 3.894 -5.668 1.00 89.12 86 LYS A N 1
ATOM 728 C CA . LYS A 1 86 ? -9.688 3.152 -6.162 1.00 89.12 86 LYS A CA 1
ATOM 729 C C . LYS A 1 86 ? -9.109 2.192 -5.127 1.00 89.12 86 LYS A C 1
ATOM 731 O O . LYS A 1 86 ? -8.255 1.384 -5.471 1.00 89.12 86 LYS A O 1
ATOM 736 N N . LEU A 1 87 ? -9.549 2.310 -3.878 1.00 87.25 87 LEU A N 1
ATOM 737 C CA . LEU A 1 87 ? -9.211 1.402 -2.791 1.00 87.25 87 LEU A CA 1
ATOM 738 C C . LEU A 1 87 ? -10.405 0.501 -2.505 1.00 87.25 87 LEU A C 1
ATOM 740 O O . LEU A 1 87 ? -11.555 0.902 -2.705 1.00 87.25 87 LEU A O 1
ATOM 744 N N . ASP A 1 88 ? -10.125 -0.695 -2.004 1.00 86.25 88 ASP A N 1
ATOM 745 C CA . ASP A 1 88 ? -11.171 -1.558 -1.479 1.00 86.25 88 ASP A CA 1
ATOM 746 C C . ASP A 1 88 ? -11.814 -0.891 -0.253 1.00 86.25 88 ASP A C 1
ATOM 748 O O . ASP A 1 88 ? -11.141 -0.571 0.730 1.00 86.25 88 ASP A O 1
ATOM 752 N N . LYS A 1 89 ? -13.131 -0.675 -0.321 1.00 81.12 89 LYS A N 1
ATOM 753 C CA . LYS A 1 89 ? -13.914 -0.033 0.743 1.00 81.12 89 LYS A CA 1
ATOM 754 C C . LYS A 1 89 ? -13.877 -0.806 2.065 1.00 81.12 89 LYS A C 1
ATOM 756 O O . LYS A 1 89 ? -14.061 -0.198 3.113 1.00 81.12 89 LYS A O 1
ATOM 761 N N . LEU A 1 90 ? -13.678 -2.127 2.022 1.00 83.06 90 LEU A N 1
ATOM 762 C CA . LEU A 1 90 ? -13.622 -2.981 3.213 1.00 83.06 90 LEU A CA 1
ATOM 763 C C . LEU A 1 90 ? -12.246 -2.945 3.884 1.00 83.06 90 LEU A C 1
ATOM 765 O O . LEU A 1 90 ? -12.111 -3.308 5.052 1.00 83.06 90 LEU A O 1
ATOM 769 N N . LEU A 1 91 ? -11.229 -2.497 3.150 1.00 78.81 91 LEU A N 1
ATOM 770 C CA . LEU A 1 91 ? -9.834 -2.500 3.566 1.00 78.81 91 LEU A CA 1
ATOM 771 C C . LEU A 1 91 ? -9.295 -1.073 3.647 1.00 78.81 91 LEU A C 1
ATOM 773 O O . LEU A 1 91 ? -8.179 -0.801 3.217 1.00 78.81 91 LEU A O 1
ATOM 777 N N . ASP A 1 92 ? -10.087 -0.150 4.196 1.00 83.69 92 ASP A N 1
ATOM 778 C CA . ASP A 1 92 ? -9.671 1.242 4.339 1.00 83.69 92 ASP A CA 1
ATOM 779 C C . ASP A 1 92 ? -8.464 1.353 5.295 1.00 83.69 92 ASP A C 1
ATOM 781 O O . ASP A 1 92 ? -8.594 1.148 6.509 1.00 83.69 92 ASP A O 1
ATOM 785 N N . PRO A 1 93 ? -7.267 1.702 4.788 1.00 78.88 93 PRO A N 1
ATOM 786 C CA . PRO A 1 93 ? -6.063 1.789 5.607 1.00 78.88 93 PRO A CA 1
ATOM 787 C C . PRO A 1 93 ? -6.060 2.978 6.579 1.00 78.88 93 PRO A C 1
ATOM 789 O O . PRO A 1 93 ? -5.177 3.032 7.442 1.00 78.88 93 PRO A O 1
ATOM 792 N N . ARG A 1 94 ? -7.000 3.927 6.438 1.00 80.38 94 ARG A N 1
ATOM 793 C CA . ARG A 1 94 ? -7.164 5.077 7.343 1.00 80.38 94 ARG A CA 1
ATOM 794 C C . ARG A 1 94 ? -7.794 4.667 8.671 1.00 80.38 94 ARG A C 1
ATOM 796 O O . ARG A 1 94 ? -7.546 5.317 9.680 1.00 80.38 94 ARG A O 1
ATOM 803 N N . ILE A 1 95 ? -8.572 3.585 8.673 1.00 83.94 95 ILE A N 1
ATOM 804 C CA . ILE A 1 95 ? -9.177 3.026 9.879 1.00 83.94 95 ILE A CA 1
ATOM 805 C C . ILE A 1 95 ? -8.095 2.246 10.652 1.00 83.94 95 ILE A C 1
ATOM 807 O O . ILE A 1 95 ? -7.349 1.464 10.034 1.00 83.94 95 ILE A O 1
ATOM 811 N N . PRO A 1 96 ? -7.983 2.430 11.986 1.00 83.69 96 PRO A N 1
ATOM 812 C CA . PRO A 1 96 ? -7.093 1.623 12.814 1.00 83.69 96 PRO A CA 1
ATOM 813 C C . PRO A 1 96 ? -7.320 0.127 12.585 1.00 83.69 96 PRO A C 1
ATOM 815 O O . PRO A 1 96 ? -8.455 -0.318 12.425 1.00 83.69 96 PRO A O 1
ATOM 818 N N . ALA A 1 97 ? -6.240 -0.660 12.575 1.00 83.62 97 ALA A N 1
ATOM 819 C CA . ALA A 1 97 ? -6.293 -2.078 12.208 1.00 83.62 97 ALA A CA 1
ATOM 820 C C . ALA A 1 97 ? -7.341 -2.870 13.010 1.00 83.62 97 ALA A C 1
ATOM 822 O O . ALA A 1 97 ? -8.048 -3.686 12.428 1.00 83.62 97 ALA A O 1
ATOM 823 N N . ILE A 1 98 ? -7.492 -2.563 14.304 1.00 87.00 98 ILE A N 1
ATOM 824 C CA . ILE A 1 98 ? -8.445 -3.211 15.221 1.00 87.00 98 ILE A CA 1
ATOM 825 C C . ILE A 1 98 ? -9.922 -3.032 14.827 1.00 87.00 98 ILE A C 1
ATOM 827 O O . ILE A 1 98 ? -10.767 -3.813 15.259 1.00 87.00 98 ILE A O 1
ATOM 831 N N . TYR A 1 99 ? -10.234 -2.019 14.012 1.00 87.69 99 TYR A N 1
ATOM 832 C CA . TYR A 1 99 ? -11.590 -1.696 13.558 1.00 87.69 99 TYR A CA 1
ATOM 833 C C . TYR A 1 99 ? -11.814 -2.024 12.074 1.00 87.69 99 TYR A C 1
ATOM 835 O O . TYR A 1 99 ? -12.863 -1.693 11.522 1.00 87.69 99 TYR A O 1
ATOM 843 N N . ARG A 1 100 ? -10.847 -2.660 11.398 1.00 85.62 100 ARG A N 1
ATOM 844 C CA . ARG A 1 100 ? -11.016 -3.086 10.002 1.00 85.62 100 ARG A CA 1
ATOM 845 C C . ARG A 1 100 ? -11.962 -4.278 9.905 1.00 85.62 100 ARG A C 1
ATOM 847 O O . ARG A 1 100 ? -12.035 -5.103 10.811 1.00 85.62 100 ARG A O 1
ATOM 854 N N . TYR A 1 101 ? -12.636 -4.390 8.762 1.00 84.50 101 TYR A N 1
ATOM 855 C CA . TYR A 1 101 ? -13.656 -5.411 8.503 1.00 84.50 101 TYR A CA 1
ATOM 856 C C . TYR A 1 101 ? -13.171 -6.850 8.748 1.00 84.50 101 TYR A C 1
ATOM 858 O O . TYR A 1 101 ? -13.922 -7.685 9.237 1.00 84.50 101 TYR A O 1
ATOM 866 N N . ASN A 1 102 ? -11.911 -7.141 8.426 1.00 82.62 102 ASN A N 1
ATOM 867 C CA . ASN A 1 102 ? -11.312 -8.469 8.550 1.00 82.62 102 ASN A CA 1
ATOM 868 C C . ASN A 1 102 ? -10.612 -8.723 9.897 1.00 82.62 102 ASN A C 1
ATOM 870 O O . ASN A 1 102 ? -9.963 -9.758 10.053 1.00 82.62 102 ASN A O 1
ATOM 874 N N . PHE A 1 103 ? -10.688 -7.793 10.853 1.00 86.56 103 PHE A N 1
ATOM 875 C CA . PHE A 1 103 ? -10.025 -7.957 12.140 1.00 86.56 103 PHE A CA 1
ATOM 876 C C . PHE A 1 103 ? -10.832 -8.900 13.054 1.00 86.56 103 PHE A C 1
ATOM 878 O O . PHE A 1 103 ? -12.027 -8.662 13.251 1.00 86.56 103 PHE A O 1
ATOM 885 N N . PRO A 1 104 ? -10.219 -9.946 13.646 1.00 93.12 104 PRO A N 1
ATOM 886 C CA . PRO A 1 104 ? -10.950 -10.910 14.464 1.00 93.12 104 PRO A CA 1
ATOM 887 C C . PRO A 1 104 ? -11.628 -10.260 15.677 1.00 93.12 104 PRO A C 1
ATOM 889 O O . PRO A 1 104 ? -10.974 -9.600 16.489 1.00 93.12 104 PRO A O 1
ATOM 892 N N . GLU A 1 105 ? -12.933 -10.488 15.837 1.00 93.31 105 GLU A N 1
ATOM 893 C CA . GLU A 1 105 ? -13.719 -9.862 16.909 1.00 93.31 105 GLU A CA 1
ATOM 894 C C . GLU A 1 105 ? -13.254 -10.279 18.304 1.00 93.31 105 GLU A C 1
ATOM 896 O O . GLU A 1 105 ? -13.143 -9.439 19.197 1.00 93.31 105 GLU A O 1
ATOM 901 N N . GLU A 1 106 ? -12.911 -11.558 18.480 1.00 96.00 106 GLU A N 1
ATOM 902 C CA . GLU A 1 106 ? -12.375 -12.067 19.744 1.00 96.00 106 GLU A CA 1
ATOM 903 C C . GLU A 1 106 ? -11.063 -11.377 20.127 1.00 96.00 106 GLU A C 1
ATOM 905 O O . GLU A 1 106 ? -10.839 -11.046 21.293 1.00 96.00 106 GLU A O 1
ATOM 910 N N . LEU A 1 107 ? -10.191 -11.133 19.145 1.00 95.50 107 LEU A N 1
ATOM 911 C CA . LEU A 1 107 ? -8.921 -10.453 19.374 1.00 95.50 107 LEU A CA 1
ATOM 912 C C . LEU A 1 107 ? -9.153 -8.980 19.721 1.00 95.50 107 LEU A C 1
ATOM 914 O O . LEU A 1 107 ? -8.531 -8.468 20.650 1.00 95.50 107 LEU A O 1
ATOM 918 N N . ARG A 1 108 ? -10.088 -8.317 19.029 1.00 94.19 108 ARG A N 1
ATOM 919 C CA . ARG A 1 108 ? -10.494 -6.936 19.329 1.00 94.19 108 ARG A CA 1
ATOM 920 C C . ARG A 1 108 ? -10.990 -6.820 20.766 1.00 94.19 108 ARG A C 1
ATOM 922 O O . ARG A 1 108 ? -10.539 -5.939 21.491 1.00 94.19 108 ARG A O 1
ATOM 929 N N . ALA A 1 109 ? -11.863 -7.730 21.195 1.00 95.50 109 ALA A N 1
ATOM 930 C CA . ALA A 1 109 ? -12.386 -7.749 22.558 1.00 95.50 109 ALA A CA 1
ATOM 931 C C . ALA A 1 109 ? -11.268 -7.906 23.603 1.00 95.50 109 ALA A C 1
ATOM 933 O O . ALA A 1 109 ? -11.240 -7.160 24.580 1.00 95.50 109 ALA A O 1
ATOM 934 N N . LYS A 1 110 ? -10.308 -8.813 23.370 1.00 96.62 110 LYS A N 1
ATOM 935 C CA . LYS A 1 110 ? -9.144 -9.010 24.253 1.00 96.62 110 LYS A CA 1
ATOM 936 C C . LYS A 1 110 ? -8.257 -7.764 24.338 1.00 96.62 110 LYS A C 1
ATOM 938 O O . LYS A 1 110 ? -7.880 -7.370 25.437 1.00 96.62 110 LYS A O 1
ATOM 943 N N . ILE A 1 111 ? -7.961 -7.124 23.203 1.00 94.50 111 ILE A N 1
ATOM 944 C CA . ILE A 1 111 ? -7.147 -5.896 23.155 1.00 94.50 111 ILE A CA 1
ATOM 945 C C . ILE A 1 111 ? -7.831 -4.760 23.925 1.00 94.50 111 ILE A C 1
ATOM 947 O O . ILE A 1 111 ? -7.189 -4.097 24.736 1.00 94.50 111 ILE A O 1
ATOM 951 N N . LEU A 1 112 ? -9.134 -4.554 23.712 1.00 93.56 112 LEU A N 1
ATOM 952 C CA . LEU A 1 112 ? -9.891 -3.501 24.396 1.00 93.56 112 LEU A CA 1
ATOM 953 C C . LEU A 1 112 ? -10.013 -3.757 25.905 1.00 93.56 112 LEU A C 1
ATOM 955 O O . LEU A 1 112 ? -9.907 -2.818 26.694 1.00 93.56 112 LEU A O 1
ATOM 959 N N . ALA A 1 113 ? -10.207 -5.013 26.319 1.00 95.56 113 ALA A N 1
ATOM 960 C CA . ALA A 1 113 ? -10.236 -5.389 27.732 1.00 95.56 113 ALA A CA 1
ATOM 961 C C . ALA A 1 113 ? -8.894 -5.098 28.417 1.00 95.56 113 ALA A C 1
ATOM 963 O O . ALA A 1 113 ? -8.874 -4.451 29.461 1.00 95.56 113 ALA A O 1
ATOM 964 N N . TYR A 1 114 ? -7.787 -5.489 27.780 1.00 95.62 114 TYR A N 1
ATOM 965 C CA . TYR A 1 114 ? -6.437 -5.205 28.263 1.00 95.62 114 TYR A CA 1
ATOM 966 C C . TYR A 1 114 ? -6.174 -3.695 28.368 1.00 95.62 114 TYR A C 1
ATOM 968 O O . TYR A 1 114 ? -5.703 -3.209 29.394 1.00 95.62 114 TYR A O 1
ATOM 976 N N . ALA A 1 115 ? -6.535 -2.922 27.338 1.00 94.69 115 ALA A N 1
ATOM 977 C CA . ALA A 1 115 ? -6.377 -1.468 27.359 1.00 94.69 115 ALA A CA 1
ATOM 978 C C . ALA A 1 115 ? -7.156 -0.818 28.515 1.00 94.69 115 ALA A C 1
ATOM 980 O O . ALA A 1 115 ? -6.636 0.077 29.182 1.00 94.69 115 ALA A O 1
ATOM 981 N N . LYS A 1 116 ? -8.372 -1.307 28.795 1.00 94.94 116 LYS A N 1
ATOM 982 C CA . LYS A 1 116 ? -9.196 -0.854 29.921 1.00 94.94 116 LYS A CA 1
ATOM 983 C C . LYS A 1 116 ? -8.590 -1.222 31.276 1.00 94.94 116 LYS A C 1
ATOM 985 O O . LYS A 1 116 ? -8.595 -0.384 32.168 1.00 94.94 116 LYS A O 1
ATOM 990 N N . GLU A 1 117 ? -8.092 -2.446 31.434 1.00 96.56 117 GLU A N 1
ATOM 991 C CA . GLU A 1 117 ? -7.456 -2.920 32.673 1.00 96.56 117 GLU A CA 1
ATOM 992 C C . GLU A 1 117 ? -6.206 -2.101 33.025 1.00 96.56 117 GLU A C 1
ATOM 994 O O . GLU A 1 117 ? -5.968 -1.788 34.190 1.00 96.56 117 GLU A O 1
ATOM 999 N N . HIS A 1 118 ? -5.442 -1.695 32.010 1.00 96.81 118 HIS A N 1
ATOM 1000 C CA . HIS A 1 118 ? -4.181 -0.974 32.175 1.00 96.81 118 HIS A CA 1
ATOM 1001 C C . HIS A 1 118 ? -4.280 0.546 31.956 1.00 96.81 118 HIS A C 1
ATOM 1003 O O . HIS A 1 118 ? -3.250 1.217 31.889 1.00 96.81 118 HIS A O 1
ATOM 1009 N N . ASN A 1 119 ? -5.489 1.112 31.850 1.00 93.69 119 ASN A N 1
ATOM 1010 C CA . ASN A 1 119 ? -5.726 2.538 31.582 1.00 93.69 119 ASN A CA 1
ATOM 1011 C C . ASN A 1 119 ? -4.940 3.093 30.370 1.00 93.69 119 ASN A C 1
ATOM 1013 O O . ASN A 1 119 ? -4.519 4.255 30.364 1.00 93.69 119 ASN A O 1
ATOM 1017 N N . ILE A 1 120 ? -4.752 2.275 29.332 1.00 91.50 120 ILE A N 1
ATOM 1018 C CA . ILE A 1 120 ? -4.109 2.688 28.081 1.00 91.50 120 ILE A CA 1
ATOM 1019 C C . ILE A 1 120 ? -5.120 3.517 27.284 1.00 91.50 120 ILE A C 1
ATOM 1021 O O . ILE A 1 120 ? -6.230 3.060 27.012 1.00 91.50 120 ILE A O 1
ATOM 1025 N N . LYS A 1 121 ? -4.745 4.749 26.931 1.00 81.25 121 LYS A N 1
ATOM 1026 C CA . LYS A 1 121 ? -5.558 5.642 26.092 1.00 81.25 121 LYS A CA 1
ATOM 1027 C C . LYS A 1 121 ? -5.180 5.474 24.616 1.00 81.25 121 LYS A C 1
ATOM 1029 O O . LYS A 1 121 ? -4.021 5.172 24.331 1.00 81.25 121 LYS A O 1
ATOM 1034 N N . GLU A 1 122 ? -6.167 5.650 23.731 1.00 66.88 122 GLU A N 1
ATOM 1035 C CA . GLU A 1 122 ? -5.972 5.756 22.269 1.00 66.88 122 GLU A CA 1
ATOM 1036 C C . GLU A 1 122 ? -5.095 6.954 21.883 1.00 66.88 122 GLU A C 1
ATOM 1038 O O . GLU A 1 122 ? -5.184 8.006 22.564 1.00 66.88 122 GLU A O 1
#

Radius of gyration: 20.19 Å; chains: 1; bounding box: 39×32×64 Å

Sequence (122 aa):
KDPRDVDSTYESRREFDRYMVGYRKGMRQGYETDTPNDWSEERAQLFNDTLILHAKLAALTPPQGYPNAPRYFTPENLEWYYKRHKLDKLLDPRIPAIYRYNFPEELRAKILAYAKEHNIKE